Protein AF-A0A4R2TEL3-F1 (afdb_monomer)

Mean predicted aligned error: 14.7 Å

Radius of gyration: 33.94 Å; Cα contacts (8 Å, |Δi|>4): 40; chains: 1; bounding box: 66×54×90 Å

Foldseek 3Di:
DPDPVNVVVVVVVVVVVVVVVVVVVVVVLVVCCVPPVPVNVVVVVVVVVVVVVVVVVVVVVVVVVVVVVVVVQVVQLLVQWGADPVVRDIGGHPDHPVVVVDDDPVVVV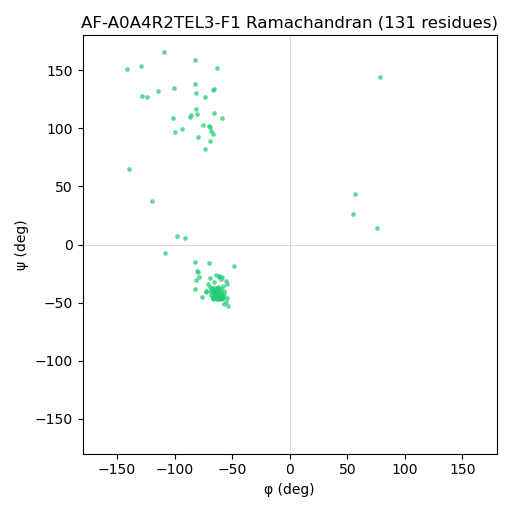VCVVVVNDDPDDDDDDPPPPPDDD

InterPro domains:
  IPR029322 Domain of unknown function DUF4474 [PF14751] (74-130)

Organism: NCBI:txid1734049

Secondary structure (DSSP, 8-state):
---HHHHHHHHHHHHHHHHHHHHHHHHHHHHHHHH-HHHHHHHHHHHHHHHHHHHHHHHHHHHHHHHHHHHHHHHHHHTTEEEETTTTEEEE-TT-THHHH---HHHHHHHGGGT------------------

Sequence (133 aa):
MINSKQLDTQNLLIFLLYILIPIVILYIHISIKKNLPNLYLIVYQWFSYITVLLKNKLSRFKIKNKQKDDLIVEIMESTGYSYEIDQDIFYSNLYAWQRNMGYCRLYDKAAAPLSMTIDCEPIYFKYAIKSGL

pLDDT: mean 82.23, std 12.66, range [37.0, 95.56]

Solvent-accessible surface area (backbone atoms only — not comparable to full-atom values): 8052 Å² total; per-residue (Å²): 135,84,55,71,71,59,56,55,53,50,53,52,51,51,53,52,48,67,56,48,55,59,52,52,52,51,50,51,54,53,50,45,46,70,79,37,50,69,60,46,50,52,52,51,52,51,51,53,52,48,53,53,52,52,51,54,52,52,52,52,50,53,50,54,48,50,55,54,53,53,52,49,41,55,53,27,52,77,70,27,26,46,62,45,81,93,77,76,44,79,48,76,46,96,81,25,70,61,70,80,71,47,96,46,77,64,53,67,62,53,26,60,85,68,75,48,85,79,94,69,83,88,80,81,77,84,77,77,76,81,77,85,123

Structure (mmCIF, N/CA/C/O backbone):
data_AF-A0A4R2TEL3-F1
#
_entry.id   AF-A0A4R2TEL3-F1
#
loop_
_atom_site.group_PDB
_atom_site.id
_atom_site.type_symbol
_atom_site.label_atom_id
_atom_site.label_alt_id
_atom_site.label_comp_id
_atom_site.label_asym_id
_atom_site.label_entity_id
_atom_site.label_seq_id
_atom_site.pdbx_PDB_ins_code
_atom_site.Cartn_x
_atom_site.Cartn_y
_atom_site.Cartn_z
_atom_site.occupancy
_atom_site.B_iso_or_equiv
_atom_site.auth_seq_id
_atom_site.auth_comp_id
_atom_site.auth_asym_id
_atom_site.auth_atom_id
_atom_site.pdbx_PDB_model_num
ATOM 1 N N . MET A 1 1 ? -25.291 39.502 9.327 1.00 49.94 1 MET A N 1
ATOM 2 C CA . MET A 1 1 ? -24.169 39.507 10.291 1.00 49.94 1 MET A CA 1
ATOM 3 C C . MET A 1 1 ? -24.491 38.513 11.393 1.00 49.94 1 MET A C 1
ATOM 5 O O . MET A 1 1 ? -25.314 38.821 12.243 1.00 49.94 1 MET A O 1
ATOM 9 N N . ILE A 1 2 ? -23.936 37.301 11.332 1.00 56.69 2 ILE A N 1
ATOM 10 C CA . ILE A 1 2 ? -24.053 36.340 12.439 1.00 56.69 2 ILE A CA 1
ATOM 11 C C . ILE A 1 2 ? -23.134 36.850 13.553 1.00 56.69 2 ILE A C 1
ATOM 13 O O . ILE A 1 2 ? -21.984 37.199 13.297 1.00 56.69 2 ILE A O 1
ATOM 17 N N . ASN A 1 3 ? -23.688 36.999 14.753 1.00 65.00 3 ASN A N 1
ATOM 18 C CA . ASN A 1 3 ? -23.049 37.661 15.886 1.00 65.00 3 ASN A CA 1
ATOM 19 C C . ASN A 1 3 ? -21.828 36.837 16.341 1.00 65.00 3 ASN A C 1
ATOM 21 O O . ASN A 1 3 ? -21.950 35.623 16.480 1.00 65.00 3 ASN A O 1
ATOM 25 N N . SER A 1 4 ? -20.667 37.449 16.594 1.00 67.81 4 SER A N 1
ATOM 26 C CA . SER A 1 4 ? -19.427 36.732 16.971 1.00 67.81 4 SER A CA 1
ATOM 27 C C . SER A 1 4 ? -19.608 35.810 18.188 1.00 67.81 4 SER A C 1
ATOM 29 O O . SER A 1 4 ? -19.095 34.697 18.212 1.00 67.81 4 SER A O 1
ATOM 31 N N . LYS A 1 5 ? -20.467 36.204 19.135 1.00 68.56 5 LYS A N 1
ATOM 32 C CA . LYS A 1 5 ? -20.877 35.381 20.291 1.00 68.56 5 LYS A CA 1
ATOM 33 C C . LYS A 1 5 ? -21.602 34.080 19.910 1.00 68.56 5 LYS A C 1
ATOM 35 O O . LYS A 1 5 ? -21.582 33.101 20.654 1.00 68.56 5 LYS A O 1
ATOM 40 N N . GLN A 1 6 ? -22.280 34.067 18.767 1.00 69.88 6 GLN A N 1
ATOM 41 C CA . GLN A 1 6 ? -23.028 32.914 18.267 1.00 69.88 6 GLN A CA 1
ATOM 42 C C . GLN A 1 6 ? -22.093 31.878 17.620 1.00 69.88 6 GLN A C 1
ATOM 44 O O . GLN A 1 6 ? -22.369 30.685 17.684 1.00 69.88 6 GLN A O 1
ATOM 49 N N . LEU A 1 7 ? -20.955 32.324 17.076 1.00 68.69 7 LEU A N 1
ATOM 50 C CA . LEU A 1 7 ? -19.895 31.451 16.566 1.00 68.69 7 LEU A CA 1
ATOM 51 C C . LEU A 1 7 ? -19.121 30.776 17.717 1.00 68.69 7 LEU A C 1
ATOM 53 O O . LEU A 1 7 ? -18.876 29.572 17.674 1.00 68.69 7 LEU A O 1
ATOM 57 N N . ASP A 1 8 ? -18.824 31.518 18.790 1.00 80.62 8 ASP A N 1
ATOM 58 C CA . ASP A 1 8 ? -18.116 30.985 19.969 1.00 80.62 8 ASP A CA 1
ATOM 59 C C . ASP A 1 8 ? -18.923 29.908 20.713 1.00 80.62 8 ASP A C 1
ATOM 61 O O . ASP A 1 8 ? -18.386 28.883 21.135 1.00 80.62 8 ASP A O 1
ATOM 65 N N . THR A 1 9 ? -20.240 30.095 20.831 1.00 84.50 9 THR A N 1
ATOM 66 C CA . THR A 1 9 ? -21.136 29.119 21.478 1.00 84.50 9 THR A CA 1
ATOM 67 C C . THR A 1 9 ? -21.290 27.827 20.672 1.00 84.50 9 THR A C 1
ATOM 69 O O . THR A 1 9 ? -21.332 26.744 21.257 1.00 84.50 9 THR A O 1
ATOM 72 N N . GLN A 1 10 ? -21.312 27.904 19.337 1.00 87.06 10 GLN A N 1
ATOM 73 C CA . GLN A 1 10 ? -21.333 26.721 18.468 1.00 87.06 10 GLN A CA 1
ATOM 74 C C . GLN A 1 10 ? -20.035 25.908 18.559 1.00 87.06 10 GLN A C 1
ATOM 76 O O . GLN A 1 10 ? -20.089 24.682 18.652 1.00 87.06 10 GLN A O 1
ATOM 81 N N . ASN A 1 11 ? -18.878 26.571 18.613 1.00 87.12 11 ASN A N 1
ATOM 82 C CA . ASN A 1 11 ? -17.586 25.898 18.762 1.00 87.12 11 ASN A CA 1
ATOM 83 C C . ASN A 1 11 ? -17.463 25.169 20.109 1.00 87.12 11 ASN A C 1
ATOM 85 O O . ASN A 1 11 ? -16.978 24.037 20.162 1.00 87.12 11 ASN A O 1
ATOM 89 N N . LEU A 1 12 ? -17.970 25.772 21.189 1.00 85.75 12 LEU A N 1
ATOM 90 C CA . LEU A 1 12 ? -18.044 25.124 22.502 1.00 85.75 12 LEU A CA 1
ATOM 91 C C . LEU A 1 12 ? -18.964 23.893 22.491 1.00 85.75 12 LEU A C 1
ATOM 93 O O . LEU A 1 12 ? -18.606 22.860 23.053 1.00 85.75 12 LEU A O 1
ATOM 97 N N . LEU A 1 13 ? -20.117 23.962 21.819 1.00 87.69 13 LEU A N 1
ATOM 98 C CA . LEU A 1 13 ? -21.024 22.815 21.676 1.00 87.69 13 LEU A CA 1
ATOM 99 C C . LEU A 1 13 ? -20.388 21.658 20.896 1.00 87.69 13 LEU A C 1
ATOM 101 O O . LEU A 1 13 ? -20.504 20.503 21.304 1.00 87.69 13 LEU A O 1
ATOM 105 N N . ILE A 1 14 ? -19.686 21.960 19.802 1.00 90.44 14 ILE A N 1
ATOM 106 C CA . ILE A 1 14 ? -18.961 20.957 19.012 1.00 90.44 14 ILE A CA 1
ATOM 107 C C . ILE A 1 14 ? -17.877 20.290 19.869 1.00 90.44 14 ILE A C 1
ATOM 109 O O . ILE A 1 14 ? -17.769 19.065 19.879 1.00 90.44 14 ILE A O 1
ATOM 113 N N . PHE A 1 15 ? -17.119 21.070 20.642 1.00 91.06 15 PHE A N 1
ATOM 114 C CA . PHE A 1 15 ? -16.101 20.545 21.553 1.00 91.06 15 PHE A CA 1
ATOM 115 C C . PHE A 1 15 ? -16.692 19.610 22.622 1.00 91.06 15 PHE A C 1
ATOM 117 O O . PHE A 1 15 ? -16.159 18.527 22.866 1.00 91.06 15 PHE A O 1
ATOM 124 N N . LEU A 1 16 ? -17.836 19.975 23.208 1.00 91.25 16 LEU A N 1
ATOM 125 C CA . LEU A 1 16 ? -18.543 19.121 24.167 1.00 91.25 16 LEU A CA 1
ATOM 126 C C . LEU A 1 16 ? -19.024 17.808 23.532 1.00 91.25 16 LEU A C 1
ATOM 128 O O . LEU A 1 16 ? -18.903 16.750 24.149 1.00 91.25 16 LEU A O 1
ATOM 132 N N . LEU A 1 17 ? -19.511 17.844 22.288 1.00 92.56 17 LEU A N 1
ATOM 133 C CA . LEU A 1 17 ? -19.904 16.637 21.555 1.00 92.56 17 LEU A CA 1
ATOM 134 C C . LEU A 1 17 ? -18.718 15.699 21.309 1.00 92.56 17 LEU A C 1
ATOM 136 O O . LEU A 1 17 ? -18.846 14.492 21.523 1.00 92.56 17 LEU A O 1
ATOM 140 N N . TYR A 1 18 ? -17.555 16.240 20.937 1.00 92.69 18 TYR A N 1
ATOM 141 C CA . TYR A 1 18 ? -16.332 15.452 20.754 1.00 92.69 18 TYR A CA 1
ATOM 142 C C . TYR A 1 18 ? -15.891 14.719 22.026 1.00 92.69 18 TYR A C 1
ATOM 144 O O . TYR A 1 18 ? -15.311 13.640 21.928 1.00 92.69 18 TYR A O 1
ATOM 152 N N . ILE A 1 19 ? -16.192 15.265 23.207 1.00 93.25 19 ILE A N 1
ATOM 153 C CA . ILE A 1 19 ? -15.903 14.6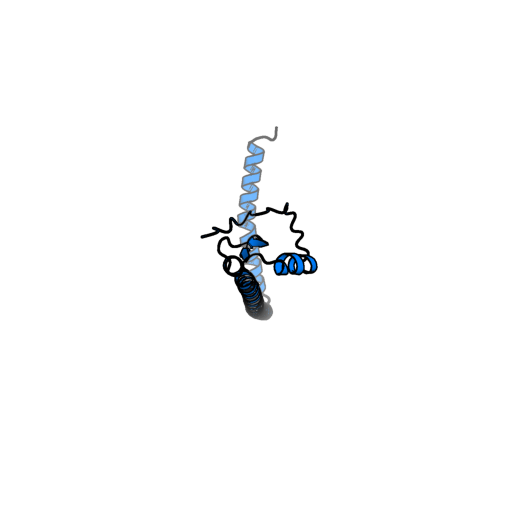18 24.493 1.00 93.25 19 ILE A CA 1
ATOM 154 C C . ILE A 1 19 ? -16.980 13.587 24.859 1.00 93.25 19 ILE A C 1
ATOM 156 O O . ILE A 1 19 ? -16.658 12.517 25.372 1.00 93.25 19 ILE A O 1
ATOM 160 N N . LEU A 1 20 ? -18.256 13.862 24.583 1.00 94.38 20 LEU A N 1
ATOM 161 C CA . LEU A 1 20 ? -19.360 12.974 24.964 1.00 94.38 20 LEU A CA 1
ATOM 162 C C . LEU A 1 20 ? -19.429 11.695 24.123 1.00 94.38 20 LEU A C 1
ATOM 164 O O . LEU A 1 20 ? -19.676 10.618 24.666 1.00 94.38 20 LEU A O 1
ATOM 168 N N . ILE A 1 21 ? -19.181 11.786 22.816 1.00 94.75 21 ILE A N 1
ATOM 169 C CA . ILE A 1 21 ? -19.222 10.638 21.897 1.00 94.75 21 ILE A CA 1
ATOM 170 C C . ILE A 1 21 ? -18.331 9.465 22.364 1.00 94.75 21 ILE A C 1
ATOM 172 O O . ILE A 1 21 ? -18.852 8.353 22.493 1.00 94.75 21 ILE A O 1
ATOM 176 N N . PRO A 1 22 ? -17.029 9.643 22.675 1.00 95.31 22 PRO A N 1
ATOM 177 C CA . PRO A 1 22 ? -16.183 8.537 23.123 1.00 95.31 22 PRO A CA 1
ATOM 178 C C . PRO A 1 22 ? -16.614 7.976 24.483 1.00 95.31 22 PRO A C 1
ATOM 180 O O . PRO A 1 22 ? -16.508 6.770 24.697 1.00 95.31 22 PRO A O 1
ATOM 183 N N . ILE A 1 23 ? -17.154 8.808 25.379 1.00 95.19 23 ILE A N 1
ATOM 184 C CA . ILE A 1 23 ? -17.675 8.362 26.681 1.00 95.19 23 ILE A CA 1
ATOM 185 C C . ILE A 1 23 ? -18.874 7.429 26.484 1.00 95.19 23 ILE A C 1
ATOM 187 O O . ILE A 1 23 ? -18.936 6.361 27.095 1.00 95.19 23 ILE A O 1
ATOM 191 N N . VAL A 1 24 ? -19.799 7.790 25.590 1.00 95.56 24 VAL A N 1
ATOM 192 C CA . VAL A 1 24 ? -20.961 6.956 25.248 1.00 95.56 24 VAL A CA 1
ATOM 193 C C . VAL A 1 24 ? -20.516 5.642 24.602 1.00 95.56 24 VAL A C 1
ATOM 195 O O . VAL A 1 24 ? -21.007 4.578 24.978 1.00 95.56 24 VAL A O 1
ATOM 198 N N . ILE A 1 25 ? -19.541 5.681 23.690 1.00 94.06 25 ILE A N 1
ATOM 199 C CA . ILE A 1 25 ? -18.987 4.477 23.050 1.00 94.06 25 ILE A CA 1
ATOM 200 C C . ILE A 1 25 ? -18.346 3.545 24.087 1.00 94.06 25 ILE A C 1
ATOM 202 O O . ILE A 1 25 ? -18.602 2.339 24.074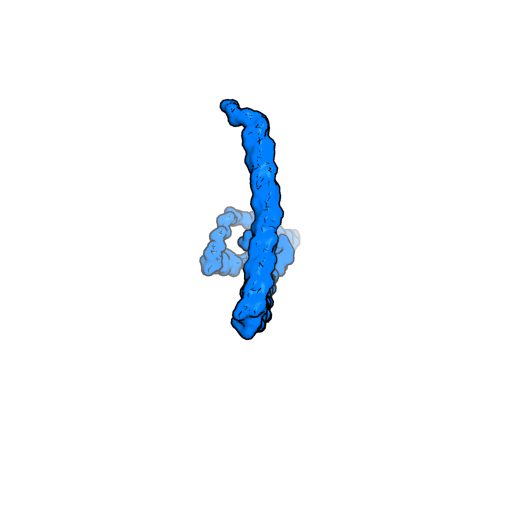 1.00 94.06 25 ILE A O 1
ATOM 206 N N . LEU A 1 26 ? -17.557 4.090 25.017 1.00 94.38 26 LEU A N 1
ATOM 207 C CA . LEU A 1 26 ? -16.957 3.324 26.112 1.00 94.38 26 LEU A CA 1
ATOM 208 C C . LEU A 1 26 ? -18.026 2.700 27.014 1.00 94.38 26 LEU A C 1
ATOM 210 O O . LEU A 1 26 ? -17.929 1.521 27.354 1.00 94.38 26 LEU A O 1
ATOM 214 N N . TYR A 1 27 ? -19.072 3.453 27.359 1.00 94.31 27 TYR A N 1
ATOM 215 C CA . TYR A 1 27 ? -20.183 2.948 28.164 1.00 94.31 27 TYR A CA 1
ATOM 216 C C . TYR A 1 27 ? -20.927 1.800 27.472 1.00 94.31 27 TYR A C 1
ATOM 218 O O . TYR A 1 27 ? -21.201 0.777 28.103 1.00 94.31 27 TYR A O 1
ATOM 226 N N . ILE A 1 28 ? -21.213 1.926 26.172 1.00 91.75 28 ILE A N 1
ATOM 227 C CA . ILE A 1 28 ? -21.833 0.866 25.364 1.00 91.75 28 ILE A CA 1
ATOM 228 C C . ILE A 1 28 ? -20.940 -0.376 25.354 1.00 91.75 28 ILE A C 1
ATOM 230 O O . ILE A 1 28 ? -21.416 -1.483 25.605 1.00 91.75 28 ILE A O 1
ATOM 234 N N . HIS A 1 29 ? -19.638 -0.197 25.134 1.00 89.69 29 HIS A N 1
ATOM 235 C CA . HIS A 1 29 ? -18.671 -1.289 25.120 1.00 89.69 29 HIS A CA 1
ATOM 236 C C . HIS A 1 29 ? -18.639 -2.049 26.457 1.00 89.69 29 HIS A C 1
ATOM 238 O O . HIS A 1 29 ? -18.725 -3.280 26.484 1.00 89.69 29 HIS A O 1
ATOM 244 N N . ILE A 1 30 ? -18.598 -1.320 27.578 1.00 90.06 30 ILE A N 1
ATOM 245 C CA . ILE A 1 30 ? -18.646 -1.890 28.932 1.00 90.06 30 ILE A CA 1
ATOM 246 C C . ILE A 1 30 ? -19.986 -2.599 29.184 1.00 90.06 30 ILE A C 1
ATOM 248 O O . ILE A 1 30 ? -20.008 -3.708 29.722 1.00 90.06 30 ILE A O 1
ATOM 252 N N . SER A 1 31 ? -21.099 -1.993 28.767 1.00 88.56 31 SER A N 1
ATOM 253 C CA . SER A 1 31 ? -22.451 -2.534 28.957 1.00 88.56 31 SER A CA 1
ATOM 254 C C . SER A 1 31 ? -22.663 -3.843 28.193 1.00 88.56 31 SER A C 1
ATOM 256 O O . SER A 1 31 ? -23.184 -4.804 28.759 1.00 88.56 31 SER A O 1
ATOM 258 N N . ILE A 1 32 ? -22.193 -3.927 26.943 1.00 88.81 32 ILE A N 1
ATOM 259 C CA . ILE A 1 32 ? -22.249 -5.149 26.124 1.00 88.81 32 ILE A CA 1
ATOM 260 C C . ILE A 1 32 ? -21.403 -6.256 26.757 1.00 88.81 32 ILE A C 1
ATOM 262 O O . ILE A 1 32 ? -21.878 -7.382 26.900 1.00 88.81 32 ILE A O 1
ATOM 266 N N . LYS A 1 33 ? -20.178 -5.935 27.199 1.00 89.88 33 LYS A N 1
ATOM 267 C CA . LYS A 1 33 ? -19.286 -6.899 27.858 1.00 89.88 33 LYS A CA 1
ATOM 268 C C . LYS A 1 33 ? -19.911 -7.487 29.126 1.00 89.88 33 LYS A C 1
ATOM 270 O O . LYS A 1 33 ? -19.730 -8.671 29.399 1.00 89.88 33 LYS A O 1
ATOM 275 N N . LYS A 1 34 ? -20.633 -6.667 29.896 1.00 88.81 34 LYS A N 1
ATOM 276 C CA . LYS A 1 34 ? -21.269 -7.083 31.152 1.00 88.81 34 LYS A CA 1
ATOM 277 C C . LYS A 1 34 ? -22.534 -7.912 30.925 1.00 88.81 34 LYS A C 1
ATOM 279 O O . LYS A 1 34 ? -22.711 -8.919 31.598 1.00 88.81 34 LYS A O 1
ATOM 284 N N . ASN A 1 35 ? -23.409 -7.485 30.014 1.00 89.25 35 ASN A N 1
ATOM 285 C CA . ASN A 1 35 ? -24.714 -8.119 29.815 1.00 89.25 35 ASN A CA 1
ATOM 286 C C . ASN A 1 35 ? -24.631 -9.383 28.938 1.00 89.25 35 ASN A C 1
ATOM 288 O O . ASN A 1 35 ? -25.425 -10.303 29.103 1.00 89.25 35 ASN A O 1
ATOM 292 N N . LEU A 1 36 ? -23.673 -9.437 28.000 1.00 88.19 36 LEU A N 1
ATOM 293 C CA . LEU A 1 36 ? -23.546 -10.507 27.003 1.00 88.19 36 LEU A CA 1
ATOM 294 C C . LEU A 1 36 ? -22.068 -10.907 26.767 1.00 88.19 36 LEU A C 1
ATOM 296 O O . LEU A 1 36 ? -21.547 -10.739 25.659 1.00 88.19 36 LEU A O 1
ATOM 300 N N . PRO A 1 37 ? -21.370 -11.472 27.772 1.00 88.69 37 PRO A N 1
ATOM 301 C CA . PRO A 1 37 ? -19.933 -11.755 27.685 1.00 88.69 37 PRO A CA 1
ATOM 302 C C . PRO A 1 37 ? -19.576 -12.781 26.597 1.00 88.69 37 PRO A C 1
ATOM 304 O O . PRO A 1 37 ? -18.587 -12.603 25.888 1.00 88.69 37 PRO A O 1
ATOM 307 N N . ASN A 1 38 ? -20.400 -13.815 26.397 1.00 89.38 38 ASN A N 1
ATOM 308 C CA . ASN A 1 38 ? -20.155 -14.826 25.361 1.00 89.38 38 ASN A CA 1
ATOM 309 C C . ASN A 1 38 ? -20.280 -14.241 23.947 1.00 89.38 38 ASN A C 1
ATOM 311 O O . ASN A 1 38 ? -19.448 -14.521 23.087 1.00 89.38 38 ASN A O 1
ATOM 315 N N . LEU A 1 39 ? -21.278 -13.382 23.713 1.00 85.19 39 LEU A N 1
ATOM 316 C CA . LEU A 1 39 ? -21.464 -12.713 22.423 1.00 85.19 39 LEU A CA 1
ATOM 317 C C . LEU A 1 39 ? -20.323 -11.725 22.150 1.00 85.19 39 LEU A C 1
ATOM 319 O O . LEU A 1 39 ? -19.811 -11.679 21.035 1.00 85.19 39 LEU A O 1
ATOM 323 N N . TYR A 1 40 ? -19.866 -11.002 23.179 1.00 88.31 40 TYR A N 1
ATOM 324 C CA . TYR A 1 40 ? -18.701 -10.121 23.090 1.00 88.31 40 TYR A CA 1
ATOM 325 C C . TYR A 1 40 ? -17.431 -10.878 22.656 1.00 88.31 40 TYR A C 1
ATOM 327 O O . TYR A 1 40 ? -16.725 -10.427 21.753 1.00 88.31 40 TYR A O 1
ATOM 335 N N . LEU A 1 41 ? -17.163 -12.052 23.242 1.00 88.75 41 LEU A N 1
ATOM 336 C CA . LEU A 1 41 ? -16.008 -12.885 22.884 1.00 88.75 41 LEU A CA 1
ATOM 337 C C . LEU A 1 41 ? -16.099 -13.442 21.457 1.00 88.75 41 LEU A C 1
ATOM 339 O O . LEU A 1 41 ? -15.117 -13.366 20.719 1.00 88.75 41 LEU A O 1
ATOM 343 N N . ILE A 1 42 ? -17.269 -13.944 21.043 1.00 90.69 42 ILE A N 1
ATOM 344 C CA . ILE A 1 42 ? -17.488 -14.473 19.685 1.00 90.69 42 ILE A CA 1
ATOM 345 C C . ILE A 1 42 ? -17.254 -13.380 18.637 1.00 90.69 42 ILE A C 1
ATOM 347 O O . ILE A 1 42 ? -16.536 -13.601 17.663 1.00 90.69 42 ILE A O 1
ATOM 351 N N . VAL A 1 43 ? -17.807 -12.183 18.853 1.00 90.12 43 VAL A N 1
ATOM 352 C CA . VAL A 1 43 ? -17.628 -11.044 17.941 1.00 90.12 43 VAL A CA 1
ATOM 353 C C . VAL A 1 43 ? -16.164 -10.613 17.885 1.00 90.12 43 VAL A C 1
ATOM 355 O O . VAL A 1 43 ? -15.646 -10.371 16.796 1.00 90.12 43 VAL A O 1
ATOM 358 N N . TYR A 1 44 ? -15.468 -10.566 19.025 1.00 91.81 44 TYR A N 1
ATOM 359 C CA . TYR A 1 44 ? -14.049 -10.212 19.066 1.00 91.81 44 TYR A CA 1
ATOM 360 C C . TYR A 1 44 ? -13.178 -11.226 18.312 1.00 91.81 44 TYR A C 1
ATOM 362 O O . TYR A 1 44 ? -12.302 -10.847 17.533 1.00 91.81 44 TYR A O 1
ATOM 370 N N . GLN A 1 45 ? -13.447 -12.520 18.493 1.00 92.69 45 GLN A N 1
ATOM 371 C CA . GLN A 1 45 ? -12.712 -13.589 17.824 1.00 92.69 45 GLN A CA 1
ATOM 372 C C . GLN A 1 45 ? -12.998 -13.626 16.317 1.00 92.69 45 GLN A C 1
ATOM 374 O O . GLN A 1 45 ? -12.072 -13.769 15.518 1.00 92.69 45 GLN A O 1
ATOM 379 N N . TRP A 1 46 ? -14.252 -13.409 15.915 1.00 94.38 46 TRP A N 1
ATOM 380 C CA . TRP A 1 46 ? -14.642 -13.291 14.511 1.00 94.38 46 TRP A CA 1
ATOM 381 C C . TRP A 1 46 ? -14.012 -12.065 13.840 1.00 94.38 46 TRP A C 1
ATOM 383 O O . TRP A 1 46 ? -13.453 -12.179 12.750 1.00 94.38 46 TRP A O 1
ATOM 393 N N . PHE A 1 47 ? -14.010 -10.910 14.514 1.00 94.56 47 PHE A N 1
ATOM 394 C CA . PHE A 1 47 ? -13.344 -9.702 14.027 1.00 94.56 47 PHE A CA 1
ATOM 395 C C . PHE A 1 47 ? -11.836 -9.924 13.870 1.00 94.56 47 PHE A C 1
ATOM 397 O O . PHE A 1 47 ? -11.273 -9.627 12.817 1.00 94.56 47 PHE A O 1
ATOM 404 N N . SER A 1 48 ? -11.184 -10.522 14.873 1.00 90.00 48 SER A N 1
ATOM 405 C CA . SER A 1 48 ? -9.767 -10.895 14.805 1.00 90.00 48 SER A CA 1
ATOM 406 C C . SER A 1 48 ? -9.479 -11.789 13.592 1.00 90.00 48 SER A C 1
ATOM 408 O O . SER A 1 48 ? -8.609 -11.465 12.781 1.00 90.00 48 SER A O 1
ATOM 410 N N . TYR A 1 49 ? -10.273 -12.842 13.389 1.00 94.81 49 TYR A N 1
ATOM 411 C CA . TYR A 1 49 ? -10.147 -13.738 12.240 1.00 94.81 49 TYR A CA 1
ATOM 412 C C . TYR A 1 49 ? -10.316 -13.009 10.896 1.00 94.81 49 TYR A C 1
ATOM 414 O O . TYR A 1 49 ? -9.496 -13.176 9.988 1.00 94.81 49 TYR A O 1
ATOM 422 N N . ILE A 1 50 ? -11.320 -12.134 10.780 1.00 93.88 50 ILE A N 1
ATOM 423 C CA . ILE A 1 50 ? -11.536 -11.312 9.582 1.00 93.88 50 ILE A CA 1
ATOM 424 C C . ILE A 1 50 ? -10.334 -10.419 9.296 1.00 93.88 50 ILE A C 1
ATOM 426 O O . ILE A 1 50 ? -9.919 -10.320 8.142 1.00 93.88 50 ILE A O 1
ATOM 430 N N . THR A 1 51 ? -9.738 -9.790 10.314 1.00 92.56 51 THR A N 1
ATOM 431 C CA . THR A 1 51 ? -8.573 -8.923 10.080 1.00 92.56 51 THR A CA 1
ATOM 432 C C . THR A 1 51 ? -7.389 -9.703 9.505 1.00 92.56 51 THR A C 1
ATOM 434 O O . THR A 1 51 ? -6.697 -9.188 8.626 1.00 92.56 51 THR A O 1
ATOM 437 N N . VAL A 1 52 ? -7.181 -10.956 9.926 1.00 93.25 52 VAL A N 1
ATOM 438 C CA . VAL A 1 52 ? -6.146 -11.844 9.367 1.00 93.25 52 VAL A CA 1
ATOM 439 C C . VAL A 1 52 ? -6.460 -12.204 7.915 1.00 93.25 52 VAL A C 1
ATOM 441 O O . VAL A 1 52 ? -5.587 -12.096 7.052 1.00 93.25 52 VAL A O 1
ATOM 444 N N . LEU A 1 53 ? -7.709 -12.569 7.611 1.00 92.56 53 LEU A N 1
ATOM 445 C CA . LEU A 1 53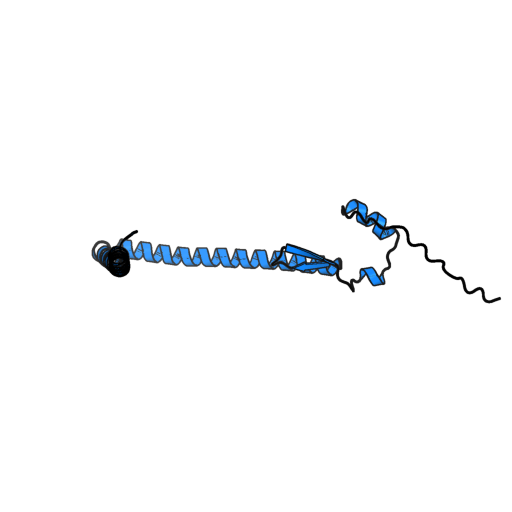 ? -8.130 -12.872 6.240 1.00 92.56 53 LEU A CA 1
ATOM 446 C C . LEU A 1 53 ? -7.970 -11.675 5.298 1.00 92.56 53 LEU A C 1
ATOM 448 O O . LEU A 1 53 ? -7.433 -11.825 4.200 1.00 92.56 53 LEU A O 1
ATOM 452 N N . LEU A 1 54 ? -8.401 -10.487 5.727 1.00 93.62 54 LEU A N 1
ATOM 453 C CA . LEU A 1 54 ? -8.268 -9.260 4.944 1.00 93.62 54 LEU A CA 1
ATOM 454 C C . LEU A 1 54 ? -6.797 -8.926 4.688 1.00 93.62 54 LEU A C 1
ATOM 456 O O . LEU A 1 54 ? -6.429 -8.673 3.541 1.00 93.62 54 LEU A O 1
ATOM 460 N N . LYS A 1 55 ? -5.937 -9.006 5.713 1.00 93.56 55 LYS A N 1
ATOM 461 C CA . LYS A 1 55 ? -4.487 -8.802 5.561 1.00 93.56 55 LYS A CA 1
ATOM 462 C C . LYS A 1 55 ? -3.871 -9.782 4.562 1.00 93.56 55 LYS A C 1
ATOM 464 O O . LYS A 1 55 ? -3.124 -9.355 3.686 1.00 93.56 55 LYS A O 1
ATOM 469 N N . ASN A 1 56 ? -4.224 -11.066 4.641 1.00 88.94 56 ASN A N 1
ATOM 470 C CA . ASN A 1 56 ? -3.721 -12.094 3.725 1.00 88.94 56 ASN A CA 1
ATOM 471 C C . ASN A 1 56 ? -4.203 -11.888 2.283 1.00 88.94 56 ASN A C 1
ATOM 473 O O . ASN A 1 56 ? -3.462 -12.129 1.330 1.00 88.94 56 ASN A O 1
ATOM 477 N N . LYS A 1 57 ? -5.447 -11.438 2.097 1.00 92.12 57 LYS A N 1
ATOM 478 C CA . LYS A 1 57 ? -5.980 -11.133 0.766 1.00 92.12 57 LYS A CA 1
ATOM 479 C C . LYS A 1 57 ? -5.289 -9.909 0.161 1.00 92.12 57 LYS A C 1
ATOM 481 O O . LYS A 1 57 ? -4.896 -9.951 -1.002 1.00 92.12 57 LYS A O 1
ATOM 486 N N . LEU A 1 58 ? -5.096 -8.857 0.959 1.00 93.44 58 LEU A N 1
ATOM 487 C CA . LEU A 1 58 ? -4.402 -7.635 0.547 1.00 93.44 58 LEU A CA 1
ATOM 488 C C . LEU A 1 58 ? -2.932 -7.898 0.203 1.00 93.44 58 LEU A C 1
ATOM 490 O O . LEU A 1 58 ? -2.457 -7.413 -0.822 1.00 93.44 58 LEU A O 1
ATOM 494 N N . SER A 1 59 ? -2.220 -8.700 1.001 1.00 91.00 59 SER A N 1
ATOM 495 C CA . SER A 1 59 ? -0.821 -9.041 0.720 1.00 91.00 59 SER A CA 1
ATOM 496 C C . SER A 1 59 ? -0.677 -9.826 -0.585 1.00 91.00 59 SER A C 1
ATOM 498 O O . SER A 1 59 ? 0.170 -9.484 -1.407 1.00 91.00 59 SER A O 1
ATOM 500 N N . ARG A 1 60 ? -1.552 -10.808 -0.839 1.00 90.75 60 ARG A N 1
ATOM 501 C CA . ARG A 1 60 ? -1.585 -11.552 -2.111 1.00 90.75 60 ARG A CA 1
ATOM 502 C C . ARG A 1 60 ? -1.881 -10.654 -3.308 1.00 90.75 60 ARG A C 1
ATOM 504 O O . ARG A 1 60 ? -1.242 -10.801 -4.344 1.00 90.75 60 ARG A O 1
ATOM 511 N N . PHE A 1 61 ? -2.826 -9.725 -3.170 1.00 92.81 61 PHE A N 1
ATOM 512 C CA . PHE A 1 61 ? -3.143 -8.762 -4.224 1.00 92.81 61 PHE A CA 1
ATOM 513 C C . PHE A 1 61 ? -1.949 -7.849 -4.530 1.00 92.81 61 PHE A C 1
ATOM 515 O O . PHE A 1 61 ? -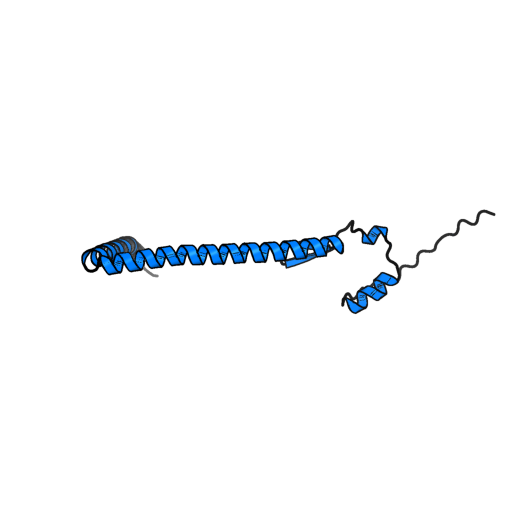1.586 -7.689 -5.692 1.00 92.81 61 PHE A O 1
ATOM 522 N N . LYS A 1 62 ? -1.278 -7.335 -3.491 1.00 92.38 62 LYS A N 1
ATOM 523 C CA . LYS A 1 62 ? -0.073 -6.509 -3.636 1.00 92.38 62 LYS A CA 1
ATOM 524 C C . LYS A 1 62 ? 1.066 -7.259 -4.334 1.00 92.38 62 LYS A C 1
ATOM 526 O O . LYS A 1 62 ? 1.689 -6.699 -5.225 1.00 92.38 62 LYS A O 1
ATOM 531 N N . ILE A 1 63 ? 1.312 -8.520 -3.963 1.00 92.38 63 ILE A N 1
ATOM 532 C CA . ILE A 1 63 ? 2.333 -9.368 -4.604 1.00 92.38 63 ILE A CA 1
ATOM 533 C C . ILE A 1 63 ? 1.991 -9.613 -6.077 1.00 92.38 63 ILE A C 1
ATOM 535 O O . ILE A 1 63 ? 2.859 -9.474 -6.931 1.00 92.38 63 ILE A O 1
ATOM 539 N N . LYS A 1 64 ? 0.730 -9.942 -6.382 1.00 93.06 64 LYS A N 1
ATOM 540 C CA . LYS A 1 64 ? 0.284 -10.193 -7.758 1.00 93.06 64 LYS A CA 1
ATOM 541 C C . LYS A 1 64 ? 0.444 -8.960 -8.650 1.00 93.06 64 LYS A C 1
ATOM 543 O O . LYS A 1 64 ? 0.883 -9.103 -9.785 1.00 93.06 64 LYS A O 1
ATOM 548 N N . ASN A 1 65 ? 0.094 -7.776 -8.148 1.00 89.62 65 ASN A N 1
ATOM 549 C CA . ASN A 1 65 ? 0.269 -6.537 -8.906 1.00 89.62 65 ASN A CA 1
ATOM 550 C C . ASN A 1 65 ? 1.746 -6.228 -9.111 1.00 89.62 65 ASN A C 1
ATOM 552 O O . ASN A 1 65 ? 2.148 -6.050 -10.247 1.00 89.62 65 ASN A O 1
ATOM 556 N N . LYS A 1 66 ? 2.566 -6.320 -8.057 1.00 91.44 66 LYS A N 1
ATOM 557 C CA . LYS A 1 66 ? 4.012 -6.134 -8.192 1.00 91.44 66 LYS A CA 1
ATOM 558 C C . LYS A 1 66 ? 4.622 -7.063 -9.247 1.00 91.44 66 LYS A C 1
ATOM 560 O O . LYS A 1 66 ? 5.359 -6.603 -10.100 1.00 91.44 66 LYS A O 1
ATOM 565 N N . GLN A 1 67 ? 4.262 -8.348 -9.235 1.00 93.19 67 GLN A N 1
ATOM 566 C CA . GLN A 1 67 ? 4.740 -9.292 -10.247 1.00 93.19 67 GLN A CA 1
ATOM 567 C C . GLN A 1 67 ? 4.296 -8.902 -11.665 1.00 93.19 67 GLN A C 1
ATOM 569 O O . GLN A 1 67 ? 5.058 -9.060 -12.609 1.00 93.19 67 GLN A O 1
ATOM 574 N N . LYS A 1 68 ? 3.065 -8.407 -11.830 1.00 92.06 68 LYS A N 1
ATOM 575 C CA . LYS A 1 68 ? 2.580 -7.906 -13.120 1.00 92.06 68 LYS A CA 1
ATOM 576 C C . LYS A 1 68 ? 3.365 -6.668 -13.568 1.00 92.06 68 LYS A C 1
ATOM 578 O O . LYS A 1 68 ? 3.706 -6.582 -14.742 1.00 92.06 68 LYS A O 1
ATOM 583 N N . ASP A 1 69 ? 3.633 -5.745 -12.654 1.00 91.50 69 ASP A N 1
ATOM 584 C CA . ASP A 1 69 ? 4.357 -4.509 -12.941 1.00 91.50 69 ASP A CA 1
ATOM 585 C C . ASP A 1 69 ? 5.811 -4.818 -13.337 1.00 91.50 69 ASP A C 1
ATOM 587 O O . ASP A 1 69 ? 6.277 -4.336 -14.367 1.00 91.50 69 ASP A O 1
ATOM 591 N N . ASP A 1 70 ? 6.476 -5.720 -12.606 1.00 91.00 70 ASP A N 1
ATOM 592 C CA . ASP A 1 70 ? 7.833 -6.195 -12.909 1.00 91.00 70 ASP A CA 1
ATOM 593 C C . ASP A 1 70 ? 7.902 -6.849 -14.310 1.00 91.00 70 ASP A C 1
ATOM 595 O O . ASP A 1 70 ? 8.822 -6.575 -15.079 1.00 91.00 70 ASP A O 1
ATOM 599 N N . LEU A 1 71 ? 6.895 -7.655 -14.687 1.00 93.25 71 LEU A N 1
ATOM 600 C CA . LEU A 1 71 ? 6.807 -8.268 -16.023 1.00 93.25 71 LEU A CA 1
ATOM 601 C C . LEU A 1 71 ? 6.666 -7.230 -17.146 1.00 93.25 71 LEU A C 1
ATOM 603 O O . LEU A 1 71 ? 7.221 -7.410 -18.228 1.00 93.25 71 LEU A O 1
ATOM 607 N N . ILE A 1 72 ? 5.902 -6.158 -16.918 1.00 90.62 72 ILE A N 1
ATOM 608 C CA . ILE A 1 72 ? 5.751 -5.081 -17.905 1.00 90.62 72 ILE A CA 1
ATOM 609 C C . ILE A 1 72 ? 7.087 -4.360 -18.083 1.00 90.62 72 ILE A C 1
ATOM 611 O O . ILE A 1 72 ? 7.500 -4.141 -19.219 1.00 90.62 72 ILE A O 1
ATOM 615 N N . VAL A 1 73 ? 7.776 -4.037 -16.986 1.00 89.88 73 VAL A N 1
ATOM 616 C CA . VAL A 1 73 ? 9.085 -3.369 -17.027 1.00 89.88 73 VAL A CA 1
ATOM 617 C C . VAL A 1 73 ? 10.106 -4.205 -17.805 1.00 89.88 73 VAL A C 1
ATOM 619 O O . VAL A 1 73 ? 10.741 -3.678 -18.714 1.00 89.88 73 VAL A O 1
ATOM 622 N N . GLU A 1 74 ? 10.195 -5.512 -17.538 1.00 90.56 74 GLU A N 1
ATOM 623 C CA . GLU A 1 74 ? 11.115 -6.422 -18.240 1.00 90.56 74 GLU A CA 1
ATOM 624 C C . GLU A 1 74 ? 10.858 -6.463 -19.759 1.00 90.56 74 GLU A C 1
ATOM 626 O O . GLU A 1 74 ? 11.786 -6.359 -20.569 1.00 90.56 74 GLU A O 1
ATOM 631 N N . ILE A 1 75 ? 9.588 -6.562 -20.172 1.00 90.69 75 ILE A N 1
ATOM 632 C CA . ILE A 1 75 ? 9.216 -6.542 -21.595 1.00 90.69 75 ILE A CA 1
ATOM 633 C C . ILE A 1 75 ? 9.590 -5.196 -22.225 1.00 90.69 75 ILE A C 1
ATOM 635 O O . ILE A 1 75 ? 10.144 -5.166 -23.327 1.00 90.69 75 ILE A O 1
ATOM 639 N N . MET A 1 76 ? 9.326 -4.082 -21.542 1.00 89.69 76 MET A N 1
ATOM 640 C CA . MET A 1 76 ? 9.630 -2.752 -22.070 1.00 89.69 76 MET A CA 1
ATOM 641 C C . MET A 1 76 ? 11.134 -2.565 -22.266 1.00 89.69 76 MET A C 1
ATOM 643 O O . MET A 1 76 ? 11.549 -2.208 -23.371 1.00 89.69 76 MET A O 1
ATOM 647 N N . GLU A 1 77 ? 11.956 -2.934 -21.283 1.00 85.69 77 GLU A N 1
ATOM 648 C CA . GLU A 1 77 ? 13.416 -2.870 -21.402 1.00 85.69 77 GLU A CA 1
ATOM 649 C C . GLU A 1 77 ? 13.927 -3.687 -22.601 1.00 85.69 77 GLU A C 1
ATOM 651 O O . GLU A 1 77 ? 14.741 -3.197 -23.391 1.00 85.69 77 GLU A O 1
ATOM 656 N N . SER A 1 78 ? 13.384 -4.895 -22.810 1.00 84.88 78 SER A N 1
ATOM 657 C CA . SER A 1 78 ? 13.737 -5.752 -23.954 1.00 84.88 78 SER A CA 1
ATOM 658 C C . SER A 1 78 ? 13.364 -5.147 -25.314 1.00 84.88 78 SER A C 1
ATOM 660 O O . SER A 1 78 ? 14.003 -5.429 -26.327 1.00 84.88 78 SER A O 1
ATOM 662 N N . THR A 1 79 ? 12.361 -4.271 -25.346 1.00 85.06 79 THR A N 1
ATOM 663 C CA . THR A 1 79 ? 11.904 -3.572 -26.552 1.00 85.06 79 THR A CA 1
ATOM 664 C C . THR A 1 79 ? 12.488 -2.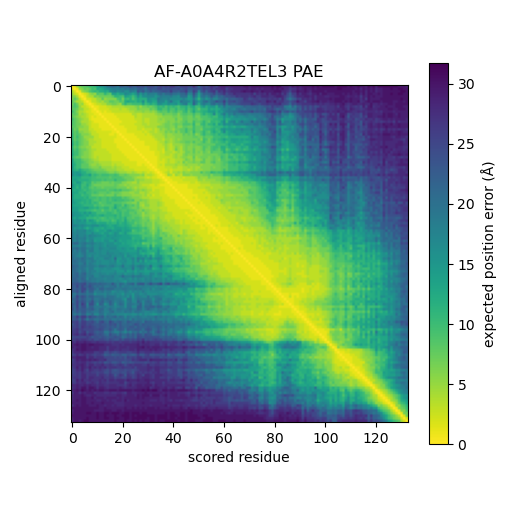169 -26.676 1.00 85.06 79 THR A C 1
ATOM 666 O O . THR A 1 79 ? 12.102 -1.440 -27.581 1.00 85.06 79 THR A O 1
ATOM 669 N N . GLY A 1 80 ? 13.426 -1.767 -25.811 1.00 87.25 80 GLY A N 1
ATOM 670 C CA . GLY A 1 80 ? 14.048 -0.442 -25.875 1.00 87.25 80 GLY A CA 1
ATOM 671 C C . GLY A 1 80 ? 13.175 0.709 -25.367 1.00 87.25 80 GLY A C 1
ATOM 672 O O . GLY A 1 80 ? 13.505 1.876 -25.596 1.00 87.25 80 GLY A O 1
ATOM 673 N N . TYR A 1 81 ? 12.090 0.389 -24.670 1.00 88.50 81 TYR A N 1
ATOM 674 C CA . TYR A 1 81 ? 11.225 1.335 -23.978 1.00 88.50 81 TYR A CA 1
ATOM 675 C C . TYR A 1 81 ? 11.407 1.192 -22.462 1.00 88.50 81 TYR A C 1
ATOM 677 O O . TYR A 1 81 ? 11.996 0.235 -21.971 1.00 88.50 81 TYR A O 1
ATOM 685 N N . SER A 1 82 ? 10.916 2.164 -21.712 1.00 90.56 82 SER A N 1
ATOM 686 C CA . SER A 1 82 ? 10.813 2.114 -20.257 1.00 90.56 82 SER A CA 1
ATOM 687 C C . SER A 1 82 ? 9.391 2.490 -19.857 1.00 90.56 82 SER A C 1
ATOM 689 O O . SER A 1 82 ? 8.692 3.190 -20.597 1.00 90.56 82 SER A O 1
ATOM 691 N N . TYR A 1 83 ? 8.958 2.002 -18.698 1.00 90.19 83 TYR A N 1
ATOM 692 C CA . TYR A 1 83 ? 7.609 2.210 -18.185 1.00 90.19 83 TYR A CA 1
ATOM 693 C C . TYR A 1 83 ? 7.657 2.738 -16.753 1.00 90.19 83 TYR A C 1
ATOM 695 O O . TYR A 1 83 ? 8.313 2.150 -15.892 1.00 90.19 83 TYR A O 1
ATOM 703 N N . GLU A 1 84 ? 6.953 3.840 -16.505 1.00 90.00 84 GLU A N 1
ATOM 704 C CA . GLU A 1 84 ? 6.794 4.426 -15.175 1.00 90.00 84 GLU A CA 1
ATOM 705 C C . GLU A 1 84 ? 5.421 4.052 -14.602 1.00 90.00 84 GLU A C 1
ATOM 707 O O . GLU A 1 84 ? 4.387 4.552 -15.046 1.00 90.00 84 GLU A O 1
ATOM 712 N N . ILE A 1 85 ? 5.419 3.170 -13.596 1.00 87.88 85 ILE A N 1
ATOM 713 C CA . ILE A 1 85 ? 4.204 2.573 -13.011 1.00 87.88 85 ILE A CA 1
ATOM 714 C C . ILE A 1 85 ? 3.302 3.624 -12.349 1.00 87.88 85 ILE A C 1
ATOM 716 O O . ILE A 1 85 ? 2.081 3.530 -12.451 1.00 87.88 85 ILE A O 1
ATOM 720 N N . ASP A 1 86 ? 3.889 4.621 -11.681 1.00 87.38 86 ASP A N 1
ATOM 721 C CA . ASP A 1 86 ? 3.135 5.615 -10.907 1.00 87.38 86 ASP A CA 1
ATOM 722 C C . ASP A 1 86 ? 2.321 6.566 -11.795 1.00 87.38 86 ASP A C 1
ATOM 724 O O . ASP A 1 86 ? 1.279 7.066 -11.368 1.00 87.38 86 ASP A O 1
ATOM 728 N N . GLN A 1 87 ? 2.784 6.811 -13.025 1.00 87.88 87 GLN A N 1
ATOM 729 C CA . GLN A 1 87 ? 2.122 7.709 -13.975 1.00 87.88 87 GLN A CA 1
ATOM 730 C C . GLN A 1 87 ? 1.451 6.983 -15.146 1.00 87.88 87 GLN A C 1
ATOM 732 O O . GLN A 1 87 ? 0.727 7.630 -15.898 1.00 87.88 87 GLN A O 1
ATOM 737 N N . ASP A 1 88 ? 1.653 5.667 -15.283 1.00 87.19 88 ASP A N 1
ATOM 738 C CA . ASP A 1 88 ? 1.164 4.856 -16.409 1.00 87.19 88 ASP A CA 1
ATOM 739 C C . ASP A 1 88 ? 1.667 5.389 -17.769 1.00 87.19 88 ASP A C 1
ATOM 741 O O . ASP A 1 88 ? 0.922 5.520 -18.740 1.0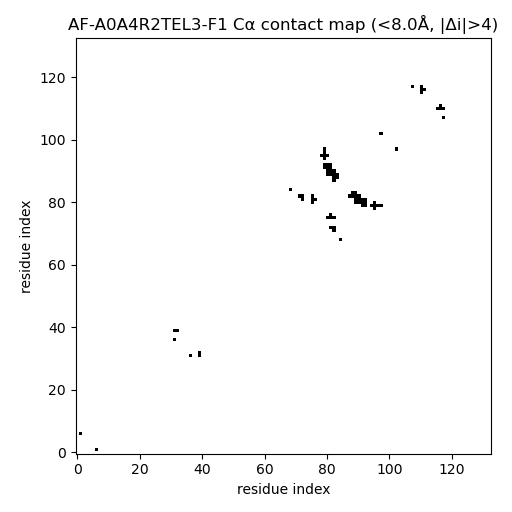0 87.19 88 ASP A O 1
ATOM 745 N N . ILE A 1 89 ? 2.956 5.758 -17.830 1.00 88.88 89 ILE A N 1
ATOM 746 C CA . ILE A 1 89 ? 3.584 6.359 -19.018 1.00 88.88 89 ILE A CA 1
ATOM 747 C C . ILE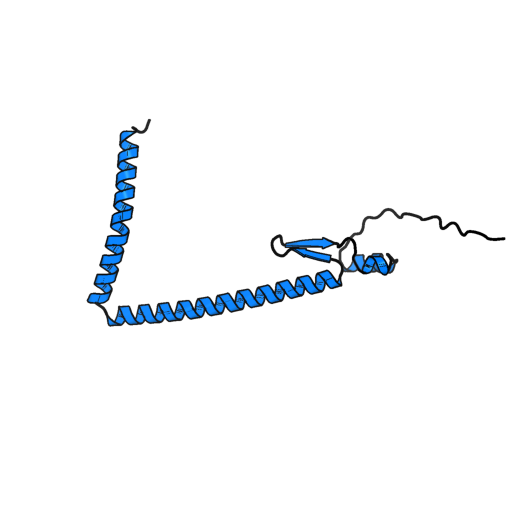 A 1 89 ? 4.654 5.427 -19.586 1.00 88.88 89 ILE A C 1
ATOM 749 O O . ILE A 1 89 ? 5.543 4.957 -18.874 1.00 88.88 89 ILE A O 1
ATOM 753 N N . PHE A 1 90 ? 4.605 5.227 -20.905 1.00 89.38 90 PHE A N 1
ATOM 754 C CA . PHE A 1 90 ? 5.644 4.557 -21.688 1.00 89.38 90 PHE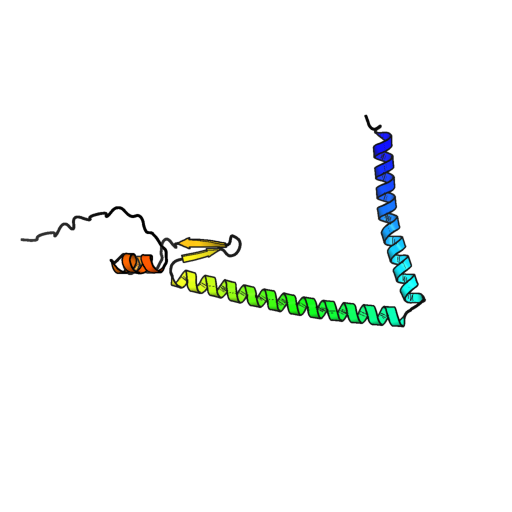 A CA 1
ATOM 755 C C . PHE A 1 90 ? 6.519 5.591 -22.400 1.00 89.38 90 PHE A C 1
ATOM 757 O O . PHE A 1 90 ? 6.002 6.522 -23.020 1.00 89.38 90 PHE A O 1
ATOM 764 N N . TYR A 1 91 ? 7.840 5.417 -22.364 1.00 87.75 91 TYR A N 1
ATOM 765 C CA . TYR A 1 91 ? 8.782 6.303 -23.053 1.00 87.75 91 TYR A CA 1
ATOM 766 C C . TYR A 1 91 ? 9.948 5.534 -23.680 1.00 87.75 91 TYR A C 1
ATOM 768 O O . TYR A 1 91 ? 10.329 4.456 -23.231 1.00 87.75 91 TYR A O 1
ATOM 776 N N . SER A 1 92 ? 10.506 6.068 -24.767 1.00 87.06 92 SER A N 1
ATOM 777 C CA . SER A 1 92 ? 11.610 5.443 -25.506 1.00 87.06 92 SER A CA 1
ATOM 778 C C . SER A 1 92 ? 12.966 5.738 -24.867 1.00 87.06 92 SER A C 1
ATOM 780 O O . SER A 1 92 ? 13.249 6.889 -24.525 1.00 87.06 92 SER A O 1
ATOM 782 N N . ASN A 1 93 ? 13.850 4.740 -24.795 1.00 85.75 93 ASN A N 1
ATOM 783 C CA . ASN A 1 93 ? 15.205 4.932 -24.282 1.00 85.75 93 ASN A CA 1
ATOM 784 C C . ASN A 1 93 ? 16.137 5.514 -25.357 1.00 85.75 93 ASN A C 1
ATOM 786 O O . ASN A 1 93 ? 16.265 4.972 -26.453 1.00 85.75 93 ASN A O 1
ATOM 790 N N . LEU A 1 94 ? 16.870 6.580 -25.014 1.00 81.12 94 LEU A N 1
ATOM 791 C CA . LEU A 1 94 ? 17.826 7.245 -25.920 1.00 81.12 94 LEU A CA 1
ATOM 792 C C . LEU A 1 94 ? 18.948 6.318 -26.427 1.00 81.12 94 LEU A C 1
ATOM 794 O O . LEU A 1 94 ? 19.484 6.521 -27.516 1.00 81.12 94 LEU A O 1
ATOM 798 N N . TYR A 1 95 ? 19.298 5.295 -25.646 1.00 80.81 95 TYR A N 1
ATOM 799 C CA . TYR A 1 95 ? 20.380 4.348 -25.935 1.00 80.81 95 TYR A CA 1
ATOM 800 C C . TYR A 1 95 ? 19.874 2.907 -26.056 1.00 80.81 95 TYR A C 1
ATOM 802 O O . TYR A 1 95 ? 20.532 1.970 -25.612 1.00 80.81 95 TYR A O 1
ATOM 810 N N . ALA A 1 96 ? 18.690 2.725 -26.637 1.00 82.44 96 ALA A N 1
ATOM 811 C CA . ALA A 1 96 ? 18.124 1.402 -26.851 1.00 82.44 96 ALA A CA 1
ATOM 812 C C . ALA A 1 96 ? 18.977 0.543 -27.805 1.00 82.44 96 ALA A C 1
ATOM 814 O O . ALA A 1 96 ? 19.645 1.057 -28.709 1.00 82.44 96 ALA A O 1
ATOM 815 N N . TRP A 1 97 ? 18.928 -0.783 -27.641 1.00 81.12 97 TRP A N 1
ATOM 816 C CA . TRP A 1 97 ? 19.719 -1.715 -28.453 1.00 81.12 97 TRP A CA 1
ATOM 817 C C . TRP A 1 97 ? 19.370 -1.637 -29.949 1.00 81.12 97 TRP A C 1
ATOM 819 O O . TRP A 1 97 ? 20.247 -1.857 -30.790 1.00 81.12 97 TRP A O 1
ATOM 829 N N . GLN A 1 98 ? 18.139 -1.233 -30.296 1.00 76.44 98 GLN A N 1
ATOM 830 C CA . GLN A 1 98 ? 17.713 -1.003 -31.683 1.00 76.44 98 GLN A CA 1
ATOM 831 C C . GLN A 1 98 ? 18.610 -0.007 -32.426 1.00 76.44 98 GLN A C 1
ATOM 833 O O . GLN A 1 98 ? 18.849 -0.171 -33.623 1.00 76.44 98 GLN A O 1
ATOM 838 N N . ARG A 1 99 ? 19.185 0.979 -31.721 1.00 75.50 99 ARG A N 1
ATOM 839 C CA . ARG A 1 99 ? 20.125 1.956 -32.293 1.00 75.50 99 ARG A CA 1
ATOM 840 C C . ARG A 1 99 ? 21.350 1.285 -32.916 1.00 75.50 99 ARG A C 1
ATOM 842 O O . ARG A 1 99 ? 21.844 1.753 -33.937 1.00 75.50 99 ARG A O 1
ATOM 849 N N . ASN A 1 100 ? 21.818 0.188 -32.323 1.00 75.12 100 ASN A N 1
ATOM 850 C CA . ASN A 1 100 ? 22.979 -0.555 -32.813 1.00 75.12 100 ASN A CA 1
ATOM 851 C C . ASN A 1 100 ? 22.624 -1.495 -33.975 1.00 75.12 100 ASN A C 1
ATOM 853 O O . ASN A 1 100 ? 23.500 -1.838 -34.761 1.00 75.12 100 ASN A O 1
ATOM 857 N N . MET A 1 101 ? 21.353 -1.892 -34.104 1.00 72.50 101 MET A N 1
ATOM 858 C CA . MET A 1 101 ? 20.865 -2.705 -35.226 1.00 72.50 101 MET A CA 1
ATOM 859 C C . MET A 1 101 ? 20.552 -1.887 -36.487 1.00 72.50 101 MET A C 1
ATOM 861 O O . MET A 1 101 ? 20.452 -2.454 -37.573 1.00 72.50 101 MET A O 1
ATOM 865 N N . GLY A 1 102 ? 20.453 -0.561 -36.360 1.00 65.56 102 GLY A N 1
ATOM 866 C CA . GLY A 1 102 ? 20.176 0.353 -37.463 1.00 65.56 102 GLY A CA 1
ATOM 867 C C . GLY A 1 102 ? 18.698 0.376 -37.864 1.00 65.56 102 GLY A C 1
ATOM 868 O O . GLY A 1 102 ? 18.006 -0.644 -37.869 1.00 65.56 102 GLY A O 1
ATOM 869 N N . TYR A 1 103 ? 18.209 1.558 -38.241 1.00 61.12 103 TYR A N 1
ATOM 870 C CA . TYR A 1 103 ? 16.857 1.745 -38.770 1.00 61.12 103 TYR A CA 1
ATOM 871 C C . TYR A 1 103 ? 16.778 1.201 -40.201 1.00 61.12 103 TYR A C 1
ATOM 873 O O . TYR A 1 103 ? 16.940 1.917 -41.185 1.00 61.12 103 TYR A O 1
ATOM 881 N N . CYS A 1 104 ? 16.600 -0.112 -40.321 1.00 66.50 104 CYS A N 1
ATOM 882 C CA . CYS A 1 104 ? 16.368 -0.775 -41.599 1.00 66.50 104 CYS A CA 1
ATOM 883 C C . CYS A 1 104 ? 14.889 -0.669 -42.005 1.00 66.50 104 CYS A C 1
ATOM 885 O O . CYS A 1 104 ? 14.015 -0.599 -41.148 1.00 66.50 104 CYS A O 1
ATOM 887 N N . ARG A 1 105 ? 14.585 -0.833 -43.302 1.00 66.44 105 ARG A N 1
ATOM 888 C CA . ARG A 1 105 ? 13.218 -0.970 -43.873 1.00 66.44 105 ARG A CA 1
ATOM 889 C C . ARG A 1 105 ? 12.322 -1.998 -43.152 1.00 66.44 105 ARG A C 1
ATOM 891 O O . ARG A 1 105 ? 11.106 -2.004 -43.325 1.00 66.44 105 ARG A O 1
ATOM 898 N N . LEU A 1 106 ? 12.921 -2.905 -42.381 1.00 67.62 106 LEU A N 1
ATOM 899 C CA . LEU A 1 106 ? 12.215 -3.834 -41.504 1.00 67.62 106 LEU A CA 1
ATOM 900 C C . LEU A 1 106 ? 11.414 -3.104 -40.408 1.00 67.62 106 LEU A C 1
ATOM 902 O O . LEU A 1 106 ? 10.303 -3.529 -40.119 1.00 67.62 106 LEU A O 1
ATOM 906 N N . TYR A 1 107 ? 11.936 -2.004 -39.855 1.00 68.56 107 TYR A N 1
ATOM 907 C CA . TYR A 1 107 ? 11.259 -1.200 -38.833 1.00 68.56 107 TYR A CA 1
ATOM 908 C C . TYR A 1 107 ? 10.002 -0.522 -39.379 1.00 68.56 107 TYR A C 1
ATOM 910 O O . TYR A 1 107 ? 8.947 -0.677 -38.778 1.00 68.56 107 TYR A O 1
ATOM 918 N N . ASP A 1 108 ? 10.066 0.105 -40.560 1.00 70.25 108 ASP A N 1
ATOM 919 C CA . ASP A 1 108 ? 8.878 0.679 -41.219 1.00 70.25 108 ASP A CA 1
ATOM 920 C C . ASP A 1 108 ? 7.786 -0.373 -41.449 1.00 70.25 108 ASP A C 1
ATOM 922 O O . ASP A 1 108 ? 6.599 -0.123 -41.253 1.00 70.25 108 ASP A O 1
ATOM 926 N N . LYS A 1 109 ? 8.185 -1.592 -41.835 1.00 71.50 109 LYS A N 1
ATOM 927 C CA . LYS A 1 109 ? 7.246 -2.707 -42.014 1.00 71.50 109 LYS A CA 1
ATOM 928 C C . LYS A 1 109 ? 6.684 -3.232 -40.692 1.00 71.50 109 LYS A C 1
ATOM 930 O O . LYS A 1 109 ? 5.544 -3.683 -40.679 1.00 71.50 109 LYS A O 1
ATOM 935 N N . ALA A 1 110 ? 7.473 -3.219 -39.619 1.00 74.88 110 ALA A N 1
ATOM 936 C CA . ALA A 1 110 ? 7.068 -3.683 -38.293 1.00 74.88 110 ALA A CA 1
ATOM 937 C C . ALA A 1 110 ? 6.229 -2.645 -37.525 1.00 74.88 110 ALA A C 1
ATOM 939 O O . ALA A 1 110 ? 5.433 -3.029 -36.676 1.00 74.88 110 ALA A O 1
ATOM 940 N N . ALA A 1 111 ? 6.347 -1.355 -37.846 1.00 74.88 111 ALA A N 1
ATOM 941 C CA . ALA A 1 111 ? 5.565 -0.282 -37.232 1.00 74.88 111 ALA A CA 1
ATOM 942 C C . ALA A 1 111 ? 4.067 -0.359 -37.594 1.00 74.88 111 ALA A C 1
ATOM 944 O O . ALA A 1 111 ? 3.206 -0.167 -36.734 1.00 74.88 111 ALA A O 1
ATOM 945 N N . ALA A 1 112 ? 3.752 -0.746 -38.836 1.00 76.25 112 ALA A N 1
ATOM 946 C CA . ALA A 1 112 ? 2.380 -0.900 -39.325 1.00 76.25 112 ALA A CA 1
ATOM 947 C C . ALA A 1 112 ? 1.511 -1.888 -38.504 1.00 76.25 112 ALA A C 1
ATOM 949 O O . ALA A 1 112 ? 0.422 -1.495 -38.085 1.00 76.25 112 ALA A O 1
ATOM 950 N N . PRO A 1 113 ? 1.937 -3.139 -38.218 1.00 79.81 113 PRO A N 1
ATOM 951 C CA . PRO A 1 113 ? 1.163 -4.055 -37.374 1.00 79.81 113 PRO A CA 1
ATOM 952 C C . PRO A 1 113 ? 1.127 -3.659 -35.889 1.00 79.81 113 PRO A C 1
ATOM 954 O O . PRO A 1 113 ? 0.276 -4.162 -35.161 1.00 79.81 113 PRO A O 1
ATOM 957 N N . LEU A 1 114 ? 2.018 -2.772 -35.431 1.00 78.94 114 LEU A N 1
ATOM 958 C CA . LEU A 1 114 ? 2.057 -2.274 -34.050 1.00 78.94 114 LEU A CA 1
ATOM 959 C C . LEU A 1 114 ? 1.220 -1.000 -33.840 1.00 78.94 114 LEU A C 1
ATOM 961 O O . LEU A 1 114 ? 1.255 -0.427 -32.753 1.00 78.94 114 LEU A O 1
ATOM 965 N N . SER A 1 115 ? 0.474 -0.543 -34.854 1.00 75.62 115 SER A N 1
ATOM 966 C CA . SER A 1 115 ? -0.266 0.732 -34.831 1.00 75.62 115 SER A CA 1
ATOM 967 C C . SER A 1 115 ? 0.616 1.949 -34.514 1.00 75.62 115 SER A C 1
ATOM 969 O O . SER A 1 115 ? 0.139 2.957 -33.997 1.00 75.62 115 SER A O 1
ATOM 971 N N . MET A 1 116 ? 1.910 1.864 -34.826 1.00 69.88 116 MET A N 1
ATOM 972 C CA . MET A 1 116 ? 2.846 2.978 -34.722 1.00 69.88 116 MET A CA 1
ATOM 973 C C . MET A 1 116 ? 2.927 3.669 -36.085 1.00 69.88 116 MET A C 1
ATOM 975 O O . MET A 1 116 ? 3.615 3.195 -36.988 1.00 69.88 116 MET A O 1
ATOM 979 N N . THR A 1 117 ? 2.216 4.784 -36.254 1.00 66.88 117 THR A N 1
ATOM 980 C CA . THR A 1 117 ? 2.351 5.632 -37.448 1.00 66.88 117 THR A CA 1
ATOM 981 C C . THR A 1 117 ? 3.580 6.518 -37.285 1.00 66.88 117 THR A C 1
ATOM 983 O O . THR A 1 117 ? 3.616 7.384 -36.414 1.00 66.88 117 THR A O 1
ATOM 986 N N . ILE A 1 118 ? 4.602 6.276 -38.102 1.00 67.75 118 ILE A N 1
ATOM 987 C CA . ILE A 1 118 ? 5.841 7.054 -38.104 1.00 67.75 118 ILE A CA 1
ATOM 988 C C . ILE A 1 118 ? 5.758 8.060 -39.256 1.00 67.75 118 ILE A C 1
ATOM 990 O O . ILE A 1 118 ? 6.048 7.724 -40.403 1.00 67.75 118 ILE A O 1
ATOM 994 N N . ASP A 1 119 ? 5.355 9.293 -38.954 1.00 66.50 119 ASP A N 1
ATOM 995 C CA . ASP A 1 119 ? 5.384 10.396 -39.916 1.00 66.50 119 ASP A CA 1
ATOM 996 C C . ASP A 1 119 ? 6.816 10.942 -39.998 1.00 66.50 119 ASP A C 1
ATOM 998 O O . ASP A 1 119 ? 7.237 11.774 -39.195 1.00 66.50 119 ASP A O 1
ATOM 1002 N N . CYS A 1 120 ? 7.611 10.426 -40.934 1.00 62.47 120 CYS A N 1
ATOM 1003 C CA . CYS A 1 120 ? 8.963 10.917 -41.200 1.00 62.47 120 CYS A CA 1
ATOM 1004 C C . CYS A 1 120 ? 9.101 11.313 -42.672 1.00 62.47 120 CYS A C 1
ATOM 1006 O O . CYS A 1 120 ? 8.847 10.508 -43.568 1.00 62.47 120 CYS A O 1
ATOM 1008 N N . GLU A 1 121 ? 9.552 12.542 -42.933 1.00 68.00 121 GLU A N 1
ATOM 1009 C CA . GLU A 1 121 ? 10.013 12.928 -44.267 1.00 68.00 121 GLU A CA 1
ATOM 1010 C C . GLU A 1 121 ? 11.295 12.142 -44.606 1.00 68.00 121 GLU A C 1
ATOM 1012 O O . GLU A 1 121 ? 12.203 12.057 -43.772 1.00 68.00 121 GLU A O 1
ATOM 1017 N N . PRO A 1 122 ? 11.410 11.540 -45.803 1.00 63.50 122 PRO A N 1
ATOM 1018 C CA . PRO A 1 122 ? 12.576 10.741 -46.159 1.00 63.50 122 PRO A CA 1
ATOM 1019 C C . PRO A 1 122 ? 13.837 11.615 -46.248 1.00 63.50 122 PRO A C 1
ATOM 1021 O O . PRO A 1 122 ? 13.981 12.441 -47.151 1.00 63.50 122 PRO A O 1
ATOM 1024 N N . ILE A 1 123 ? 14.785 11.402 -45.331 1.00 62.84 123 ILE A N 1
ATOM 1025 C CA . ILE A 1 123 ? 16.096 12.063 -45.342 1.00 62.84 123 ILE A CA 1
ATOM 1026 C C . ILE A 1 123 ? 17.051 11.244 -46.217 1.00 62.84 123 ILE A C 1
ATOM 1028 O O . ILE A 1 123 ? 17.478 10.148 -45.853 1.00 62.84 123 ILE A O 1
ATOM 1032 N N . TYR A 1 124 ? 17.413 11.781 -47.380 1.00 67.75 124 TYR A N 1
ATOM 1033 C CA . TYR A 1 124 ? 18.377 11.150 -48.281 1.00 67.75 124 TYR A CA 1
ATOM 1034 C C . TYR A 1 124 ? 19.808 11.536 -47.895 1.00 67.75 124 TYR A C 1
ATOM 1036 O O . TYR A 1 124 ? 20.237 12.672 -48.101 1.00 67.75 124 TYR A O 1
ATOM 1044 N N . PHE A 1 125 ? 20.591 10.579 -47.398 1.00 67.69 125 PHE A N 1
ATOM 1045 C CA . PHE A 1 125 ? 22.032 10.769 -47.239 1.00 67.69 125 PHE A CA 1
ATOM 1046 C C . PHE A 1 125 ? 22.736 10.514 -48.578 1.00 67.69 125 PHE A C 1
ATOM 1048 O O . PHE A 1 125 ? 22.734 9.393 -49.087 1.00 67.69 125 PHE A O 1
ATOM 1055 N N . LYS A 1 126 ? 23.380 11.538 -49.154 1.00 63.28 126 LYS A N 1
ATOM 1056 C CA . LYS A 1 126 ? 24.345 11.327 -50.244 1.00 63.28 126 LYS A CA 1
ATOM 1057 C C . LYS A 1 126 ? 25.574 10.631 -49.665 1.00 63.28 126 LYS A C 1
ATOM 1059 O O . LYS A 1 126 ? 26.422 11.273 -49.051 1.00 63.28 126 LYS A O 1
ATOM 1064 N N . TYR A 1 127 ? 25.675 9.321 -49.866 1.00 60.94 127 TYR A N 1
ATOM 1065 C CA . TYR A 1 127 ? 26.897 8.586 -49.569 1.00 60.94 127 TYR A CA 1
ATOM 1066 C C . TYR A 1 127 ? 27.956 9.004 -50.595 1.00 60.94 127 TYR A C 1
ATOM 1068 O O . TYR A 1 127 ? 27.901 8.605 -51.758 1.00 60.94 127 TYR A O 1
ATOM 1076 N N . ALA A 1 128 ? 28.889 9.868 -50.195 1.00 57.53 128 ALA A N 1
ATOM 1077 C CA . ALA A 1 128 ? 30.054 10.158 -51.013 1.00 57.53 128 ALA A CA 1
ATOM 1078 C C . ALA A 1 128 ? 30.919 8.894 -51.046 1.00 57.53 128 ALA A C 1
ATOM 1080 O O . ALA A 1 128 ? 31.678 8.617 -50.119 1.00 57.53 128 ALA A O 1
ATOM 1081 N N . ILE A 1 129 ? 30.786 8.106 -52.112 1.00 51.53 129 ILE A N 1
ATOM 1082 C CA . ILE A 1 129 ? 31.792 7.112 -52.466 1.00 51.53 129 ILE A CA 1
ATOM 1083 C C . ILE A 1 129 ? 33.082 7.906 -52.666 1.00 51.53 129 ILE A C 1
ATOM 1085 O O . ILE A 1 129 ? 33.199 8.678 -53.616 1.00 51.53 129 ILE A O 1
ATOM 1089 N N . LYS A 1 130 ? 34.040 7.768 -51.747 1.00 54.38 130 LYS A N 1
ATOM 1090 C CA . LYS A 1 130 ? 35.400 8.252 -51.969 1.00 54.38 130 LYS A CA 1
ATOM 1091 C C . LYS A 1 130 ? 35.999 7.354 -53.049 1.00 54.38 130 LYS A C 1
ATOM 1093 O O . LYS A 1 130 ? 36.540 6.295 -52.751 1.00 54.38 130 LYS A O 1
ATOM 1098 N N . SER A 1 131 ? 35.820 7.739 -54.307 1.00 47.41 131 SER A N 1
ATOM 1099 C CA . SER A 1 131 ? 36.482 7.126 -55.451 1.00 47.41 131 SER A CA 1
ATOM 1100 C C . SER A 1 131 ? 37.973 7.431 -55.346 1.00 47.41 131 SER A C 1
ATOM 1102 O O . SER A 1 131 ? 38.424 8.512 -55.713 1.00 47.41 131 SER A O 1
ATOM 1104 N N . GLY A 1 132 ? 38.716 6.493 -54.760 1.00 54.94 132 GLY A N 1
ATOM 1105 C CA . GLY A 1 132 ? 40.145 6.370 -54.989 1.00 54.94 132 GLY A CA 1
ATOM 1106 C C . GLY A 1 132 ? 40.353 5.758 -56.367 1.00 54.94 132 GLY A C 1
ATOM 1107 O O . GLY A 1 132 ? 40.155 4.556 -56.529 1.00 54.94 132 GLY A O 1
ATOM 1108 N N . LEU A 1 133 ? 40.705 6.608 -57.327 1.00 37.00 133 LEU A N 1
ATOM 1109 C CA . LEU A 1 133 ? 41.437 6.295 -58.551 1.00 37.00 133 LEU A CA 1
ATOM 1110 C C . LEU A 1 133 ? 42.393 7.461 -58.801 1.00 37.00 133 LEU A C 1
ATOM 1112 O O . LEU A 1 133 ? 41.928 8.617 -58.674 1.00 37.00 133 LEU A O 1
#